Protein AF-A0A2V3I843-F1 (afdb_monomer)

Mean predicted aligned error: 4.92 Å

Secondary structure (DSSP, 8-state):
-TTTS-HHHHHHHHHHHHHHHTSHHHHHHHHHHHHHTTHHHHHHHHHHHTSHHHHHHHHHHHHH-TT---

Solvent-accessible surface area (backbone atoms only — not comparable to full-atom values): 4081 Å² total; per-residue (Å²): 110,62,86,82,57,38,72,65,56,56,51,52,53,51,50,52,50,47,32,55,73,75,40,52,50,56,54,54,51,50,54,45,32,75,75,44,44,81,52,47,57,47,55,58,50,54,54,53,63,66,33,67,68,48,57,52,47,50,56,53,48,44,74,77,39,74,86,54,94,123

Radius of gyration: 18.12 Å; Cα contacts (8 Å, |Δi|>4): 21; chains: 1; bounding box: 30×29×41 Å

pLDDT: mean 92.61, std 7.27, range [60.41, 98.5]

Foldseek 3Di:
DCVVVHPVVVVVVVVVVVC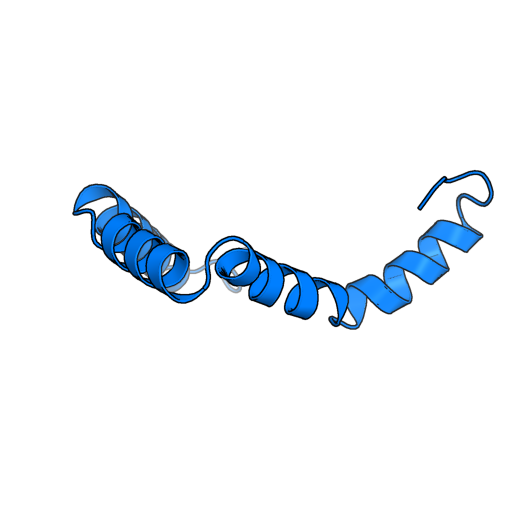VVVCVVVVVLVVLCVVQPPVSVVVVVVVVCPDVCNVVVVVVCCVVCVVDPD

Sequence (70 aa):
GPMVMNKQNKEEMKKVLQRIQDGTFNKEWLSEYEKNGKNAFNKYMKQLDSHQIEQIGKQMRKMMWPDSTE

Structure (mmCIF, N/CA/C/O backbone):
data_AF-A0A2V3I843-F1
#
_entry.id   AF-A0A2V3I843-F1
#
loop_
_atom_site.group_PDB
_atom_site.id
_atom_site.type_symbol
_atom_site.label_atom_id
_atom_site.label_alt_id
_atom_site.label_comp_id
_atom_site.label_asym_id
_atom_site.label_entity_id
_atom_site.label_seq_id
_atom_site.pdbx_PDB_ins_code
_atom_site.Cartn_x
_atom_site.Cartn_y
_atom_site.Cartn_z
_atom_site.occupancy
_atom_site.B_iso_or_equiv
_atom_site.auth_seq_id
_atom_site.auth_comp_id
_atom_site.auth_asym_id
_atom_site.auth_atom_id
_atom_site.pdbx_PDB_model_num
ATOM 1 N N . GLY A 1 1 ? -12.340 -15.911 -14.580 1.00 73.19 1 GLY A N 1
ATOM 2 C CA . GLY A 1 1 ? -13.474 -15.103 -14.092 1.00 73.19 1 GLY A CA 1
ATOM 3 C C . GLY A 1 1 ? -13.715 -15.377 -12.620 1.00 73.19 1 GLY A C 1
ATOM 4 O O . GLY A 1 1 ? -13.016 -14.781 -11.814 1.00 73.19 1 GLY A O 1
ATOM 5 N N . PRO A 1 2 ? -14.589 -16.336 -12.267 1.00 85.56 2 PRO A N 1
ATOM 6 C CA . PRO A 1 2 ? -14.925 -16.658 -10.875 1.00 85.56 2 PRO A CA 1
ATOM 7 C C . PRO A 1 2 ? -13.916 -17.571 -10.157 1.00 85.56 2 PRO A C 1
ATOM 9 O O . PRO A 1 2 ? -13.922 -17.623 -8.937 1.00 85.56 2 PRO A O 1
ATOM 12 N N . MET A 1 3 ? -13.050 -18.288 -10.889 1.00 91.06 3 MET A N 1
ATOM 13 C CA . MET A 1 3 ? -11.982 -19.110 -10.291 1.00 91.06 3 MET A CA 1
ATOM 14 C C . MET A 1 3 ? -10.917 -18.247 -9.590 1.00 91.06 3 MET A C 1
ATOM 16 O O . MET A 1 3 ? -10.502 -18.568 -8.483 1.00 91.06 3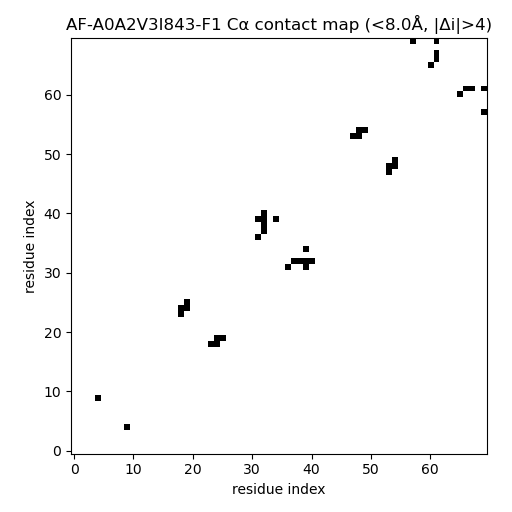 MET A O 1
ATOM 20 N N . VAL A 1 4 ? -10.505 -17.143 -10.227 1.00 92.44 4 VAL A N 1
ATOM 21 C CA . VAL A 1 4 ? -9.482 -16.218 -9.703 1.00 92.44 4 VAL A CA 1
ATOM 22 C C . VAL A 1 4 ? -10.099 -15.156 -8.789 1.00 92.44 4 VAL A C 1
ATOM 24 O O . VAL A 1 4 ? -9.544 -14.863 -7.739 1.00 92.44 4 VAL A O 1
ATOM 27 N N . MET A 1 5 ? -11.254 -14.598 -9.172 1.00 93.50 5 MET A N 1
ATOM 28 C CA . MET A 1 5 ? -12.019 -13.651 -8.354 1.00 93.50 5 MET A CA 1
ATOM 29 C C . MET A 1 5 ? -13.265 -14.345 -7.812 1.00 93.50 5 MET A C 1
ATOM 31 O O . MET A 1 5 ?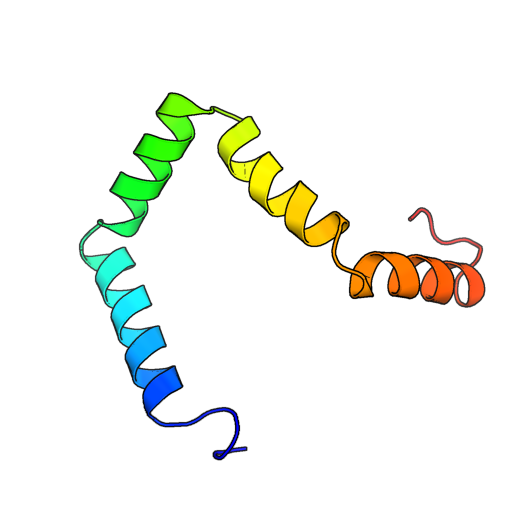 -14.306 -14.382 -8.468 1.00 93.50 5 MET A O 1
ATOM 35 N N . ASN A 1 6 ? -13.137 -14.926 -6.624 1.00 95.19 6 ASN A N 1
ATOM 36 C CA . ASN A 1 6 ? -14.157 -15.762 -6.005 1.00 95.19 6 ASN A CA 1
ATOM 37 C C . ASN A 1 6 ? -14.807 -15.073 -4.782 1.00 95.19 6 ASN A C 1
ATOM 39 O O . ASN A 1 6 ? -14.597 -13.887 -4.510 1.00 95.19 6 ASN A O 1
ATOM 43 N N . LYS A 1 7 ? -15.652 -15.809 -4.043 1.00 96.25 7 LYS A N 1
ATOM 44 C CA . LYS A 1 7 ? -16.362 -15.283 -2.861 1.00 96.25 7 LYS A CA 1
ATOM 45 C C . LYS A 1 7 ? -15.412 -14.800 -1.760 1.00 96.25 7 LYS A C 1
ATOM 47 O O . LYS A 1 7 ? -15.705 -13.780 -1.143 1.00 96.25 7 LYS A O 1
ATOM 52 N N . GLN A 1 8 ? -14.271 -15.462 -1.582 1.00 96.19 8 GLN A N 1
ATOM 53 C CA . GLN A 1 8 ? -13.244 -15.064 -0.624 1.00 96.19 8 GLN A CA 1
ATOM 54 C C . GLN A 1 8 ? -12.708 -13.667 -0.951 1.00 96.19 8 GLN A C 1
ATOM 56 O O . GLN A 1 8 ? -12.633 -12.826 -0.063 1.00 96.19 8 GLN A O 1
ATOM 61 N N . ASN A 1 9 ? -12.426 -13.357 -2.225 1.00 96.69 9 ASN A N 1
ATOM 62 C CA . ASN A 1 9 ? -11.990 -12.009 -2.612 1.00 96.69 9 ASN A CA 1
ATOM 63 C C . ASN A 1 9 ? -13.021 -10.946 -2.203 1.00 96.69 9 ASN A C 1
ATOM 65 O O . ASN A 1 9 ? -12.655 -9.889 -1.696 1.00 96.69 9 ASN A O 1
ATOM 69 N N . LYS A 1 10 ? -14.317 -11.236 -2.381 1.00 95.94 10 LYS A N 1
ATOM 70 C CA . LYS A 1 10 ? -15.400 -10.326 -1.978 1.00 95.94 10 LYS A CA 1
ATOM 71 C C . LYS A 1 10 ? -15.472 -10.148 -0.459 1.00 95.94 10 LYS A C 1
ATOM 73 O O . LYS A 1 10 ? -15.765 -9.048 0.005 1.00 95.94 10 LYS A O 1
ATOM 78 N N . GLU A 1 11 ? -15.234 -11.203 0.312 1.00 97.88 11 GLU A N 1
ATOM 79 C CA . GLU A 1 11 ? -15.172 -11.134 1.776 1.00 97.88 11 GLU A CA 1
ATOM 80 C C . GLU A 1 11 ? -13.979 -10.300 2.249 1.00 97.88 11 GLU A C 1
ATOM 82 O O . GLU A 1 11 ? -14.157 -9.418 3.087 1.00 97.88 11 GLU A O 1
ATOM 87 N N . GLU A 1 12 ? -12.799 -10.487 1.654 1.00 97.94 12 GLU A N 1
ATOM 88 C CA . GLU A 1 12 ? -11.619 -9.670 1.957 1.00 97.94 12 GLU A CA 1
ATOM 89 C C . GLU A 1 12 ? -11.841 -8.192 1.611 1.00 97.94 12 GLU A C 1
ATOM 91 O O . GLU A 1 12 ? -11.549 -7.315 2.423 1.00 97.94 12 GLU A O 1
ATOM 96 N N . MET A 1 13 ? -12.463 -7.889 0.467 1.00 97.94 13 MET A N 1
ATOM 97 C CA . MET A 1 13 ? -12.827 -6.510 0.110 1.00 97.94 13 MET A CA 1
ATOM 98 C C . MET A 1 13 ? -13.777 -5.872 1.133 1.00 97.94 13 MET A C 1
ATOM 100 O O . MET A 1 13 ? -13.614 -4.703 1.482 1.00 97.94 13 MET A O 1
ATOM 104 N N . LYS A 1 14 ? -14.754 -6.627 1.654 1.00 98.19 14 LYS A N 1
ATOM 105 C CA . LYS A 1 14 ? -15.651 -6.137 2.713 1.00 98.19 14 LYS A CA 1
ATOM 106 C C . LYS A 1 14 ? -14.906 -5.868 4.019 1.00 98.19 14 LYS A C 1
ATOM 108 O O . LYS A 1 14 ? -15.188 -4.860 4.658 1.00 98.19 14 LYS A O 1
ATOM 113 N N . LYS A 1 15 ? -13.949 -6.721 4.398 1.00 98.31 15 LYS A N 1
ATOM 114 C CA . LYS A 1 15 ? -13.099 -6.491 5.579 1.00 98.31 15 LYS A CA 1
ATOM 115 C C . LYS A 1 15 ? -12.258 -5.227 5.418 1.00 98.31 15 LYS A C 1
ATOM 117 O O . LYS A 1 15 ? -12.175 -4.434 6.350 1.00 98.31 15 LYS A O 1
ATOM 122 N N . VAL A 1 16 ? -11.673 -5.007 4.238 1.00 98.00 16 VAL A N 1
ATOM 123 C CA . VAL A 1 16 ? -10.941 -3.767 3.933 1.00 98.00 16 VAL A CA 1
ATOM 124 C C . VAL A 1 16 ? -11.856 -2.550 4.084 1.00 98.00 16 VAL A C 1
ATOM 126 O O . VAL A 1 16 ? -11.484 -1.601 4.768 1.00 98.00 16 VAL A O 1
ATOM 129 N N . LEU A 1 17 ? -13.070 -2.595 3.523 1.00 98.25 17 LEU A N 1
ATOM 130 C CA . LEU A 1 17 ? -14.046 -1.512 3.673 1.00 98.25 17 LEU A CA 1
ATOM 131 C C . LEU A 1 17 ? -14.407 -1.261 5.143 1.00 98.25 17 LEU A C 1
ATOM 133 O O . LEU A 1 17 ? -14.416 -0.111 5.573 1.00 98.25 17 LEU A O 1
ATOM 137 N N . GLN A 1 18 ? -14.653 -2.319 5.917 1.00 98.50 18 GLN A N 1
ATOM 138 C CA . GLN A 1 18 ? -14.953 -2.203 7.342 1.00 98.50 18 GLN A CA 1
ATOM 139 C C . GLN A 1 18 ? -13.808 -1.517 8.098 1.00 98.50 18 GLN A C 1
ATOM 141 O O . GLN A 1 18 ? -14.066 -0.556 8.812 1.00 98.50 18 GLN A O 1
ATOM 146 N N . ARG A 1 19 ? -12.550 -1.917 7.852 1.00 98.38 19 ARG A N 1
ATOM 147 C CA . ARG A 1 19 ? -11.354 -1.307 8.470 1.00 98.38 19 ARG A CA 1
ATOM 148 C C . ARG A 1 19 ? -11.166 0.170 8.121 1.00 98.38 19 ARG A C 1
ATOM 150 O O . ARG A 1 19 ? -10.538 0.913 8.875 1.00 98.38 19 ARG A O 1
ATOM 157 N N . ILE A 1 20 ? -11.646 0.593 6.953 1.00 97.88 20 ILE A N 1
ATOM 158 C CA . ILE A 1 20 ? -11.663 2.007 6.562 1.00 97.88 20 ILE A CA 1
ATOM 159 C C . ILE A 1 20 ? -12.764 2.738 7.337 1.00 97.88 20 ILE A C 1
ATOM 161 O O . ILE A 1 20 ? -12.504 3.785 7.924 1.00 97.88 20 ILE A O 1
ATOM 165 N N . GLN A 1 21 ? -13.975 2.177 7.367 1.00 98.00 21 GLN A N 1
ATOM 166 C CA . GLN A 1 21 ? -15.149 2.787 8.000 1.00 98.00 21 GLN A CA 1
ATOM 167 C C . GLN A 1 21 ? -15.034 2.882 9.527 1.00 98.00 21 GLN A C 1
ATOM 169 O O . GLN A 1 21 ? -15.453 3.880 10.105 1.00 98.00 21 GLN A O 1
ATOM 174 N N . ASP A 1 22 ? -14.452 1.876 10.179 1.00 98.06 22 ASP A N 1
ATOM 175 C CA . ASP A 1 22 ? -14.240 1.852 11.632 1.00 98.06 22 ASP A CA 1
ATOM 176 C C . ASP A 1 22 ? -12.971 2.610 12.081 1.00 98.06 22 ASP A C 1
ATOM 178 O O . ASP A 1 22 ? -12.693 2.740 13.277 1.00 98.06 22 ASP A O 1
ATOM 182 N N . GLY A 1 23 ? -12.204 3.145 11.124 1.00 97.38 23 GLY A N 1
ATOM 183 C CA . GLY A 1 23 ? -11.009 3.950 11.365 1.00 97.38 23 GLY A CA 1
ATOM 184 C C . GLY A 1 23 ? -9.761 3.156 11.758 1.00 97.38 23 GLY A C 1
ATOM 185 O O . GLY A 1 23 ? -8.724 3.771 12.018 1.00 97.38 23 GLY A O 1
ATOM 186 N N . THR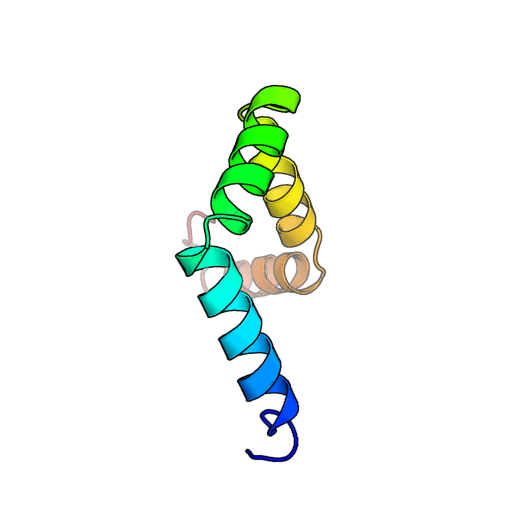 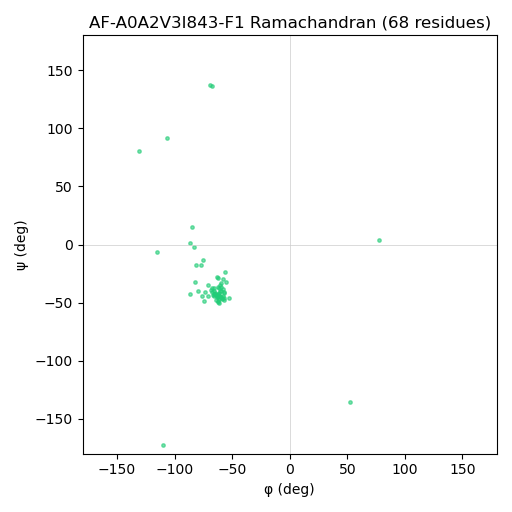A 1 24 ? -9.813 1.821 11.784 1.00 98.06 24 THR A N 1
ATOM 187 C CA . THR A 1 24 ? -8.656 0.958 12.074 1.00 98.06 24 THR A CA 1
ATOM 188 C C . THR A 1 24 ? -7.508 1.230 11.107 1.00 98.06 24 THR A C 1
ATOM 190 O O . THR A 1 24 ? -6.378 1.444 11.540 1.00 98.06 24 THR A O 1
ATOM 193 N N . PHE A 1 25 ? -7.804 1.322 9.807 1.00 97.06 25 PHE A N 1
ATOM 194 C CA . PHE A 1 25 ? -6.805 1.637 8.784 1.00 97.06 25 PHE A CA 1
ATOM 195 C C . PHE A 1 25 ? -6.109 2.978 9.053 1.00 97.06 25 PHE A C 1
ATOM 197 O O . PHE A 1 25 ? -4.887 3.070 8.977 1.00 97.06 25 PHE A O 1
ATOM 204 N N . ASN A 1 26 ? -6.876 4.010 9.420 1.00 96.69 26 ASN A N 1
ATOM 205 C CA . ASN A 1 26 ? -6.322 5.332 9.702 1.00 96.69 26 ASN A CA 1
ATOM 206 C C . ASN A 1 26 ? -5.401 5.314 10.931 1.00 96.69 26 ASN A C 1
ATOM 208 O O . ASN A 1 26 ? -4.326 5.901 10.899 1.00 96.69 26 ASN A O 1
ATOM 212 N N . LYS A 1 27 ? -5.795 4.610 12.001 1.00 97.31 27 LYS A N 1
ATOM 213 C CA . LYS A 1 27 ? -4.974 4.472 13.215 1.00 97.31 27 LYS A CA 1
ATOM 214 C C . LYS A 1 27 ? -3.658 3.748 12.934 1.00 97.31 27 LYS A C 1
ATOM 216 O O . LYS A 1 27 ? -2.610 4.195 13.392 1.00 97.31 27 LYS A O 1
ATOM 221 N N . GLU A 1 28 ? -3.705 2.654 12.175 1.00 95.31 28 GLU A N 1
ATOM 222 C CA . GLU A 1 28 ? -2.505 1.918 11.764 1.00 95.31 28 GLU A CA 1
ATOM 223 C C . GLU A 1 28 ? -1.580 2.787 10.906 1.00 95.31 28 GLU A C 1
ATOM 225 O O . GLU A 1 28 ? -0.386 2.883 11.191 1.00 95.31 28 GLU A O 1
ATOM 230 N N . TRP A 1 29 ? -2.133 3.455 9.889 1.00 95.06 29 TRP A N 1
ATOM 231 C CA . TRP A 1 29 ? -1.356 4.308 8.993 1.00 95.06 29 TRP A CA 1
ATOM 232 C C . TRP A 1 29 ? -0.721 5.491 9.724 1.00 95.06 29 TRP A C 1
ATOM 234 O O . TRP A 1 29 ? 0.467 5.758 9.542 1.00 95.06 29 TRP A O 1
ATOM 244 N N . LEU A 1 30 ? -1.482 6.169 10.586 1.00 95.06 30 LEU A N 1
ATOM 245 C CA . LEU A 1 30 ? -0.971 7.277 11.383 1.00 95.06 30 LEU A CA 1
ATOM 246 C C . LEU A 1 30 ? 0.152 6.812 12.313 1.00 95.06 30 LEU A C 1
ATOM 248 O O . LEU A 1 30 ? 1.195 7.450 12.343 1.00 95.06 30 LEU A O 1
ATOM 252 N N . SER A 1 31 ? -0.005 5.672 12.995 1.00 96.06 31 SER A N 1
ATOM 253 C CA . SER A 1 31 ? 1.049 5.128 13.861 1.00 96.06 31 SER A CA 1
ATOM 254 C C . SER A 1 31 ? 2.331 4.802 13.088 1.00 96.06 31 SER A C 1
ATOM 256 O O . SER A 1 31 ? 3.434 5.072 13.566 1.00 96.06 31 SER A O 1
ATOM 258 N N . GLU A 1 32 ? 2.207 4.226 11.891 1.00 93.62 32 GLU A N 1
ATOM 259 C CA . GLU A 1 32 ? 3.354 3.934 11.028 1.00 93.62 32 GLU A CA 1
ATOM 260 C C . GLU A 1 32 ? 4.040 5.226 10.560 1.00 93.62 32 GLU A C 1
ATOM 262 O O . GLU A 1 32 ? 5.269 5.330 10.571 1.00 93.62 32 GLU A O 1
ATOM 267 N N . TYR A 1 33 ? 3.250 6.239 10.204 1.00 94.62 33 TYR A N 1
ATOM 268 C CA . TYR A 1 33 ? 3.755 7.545 9.801 1.00 94.62 33 TYR A CA 1
ATOM 269 C C . TYR A 1 33 ? 4.398 8.316 10.962 1.00 94.62 33 TYR A C 1
ATOM 271 O O . TYR A 1 33 ? 5.442 8.927 10.777 1.00 94.62 33 TYR A O 1
ATOM 279 N N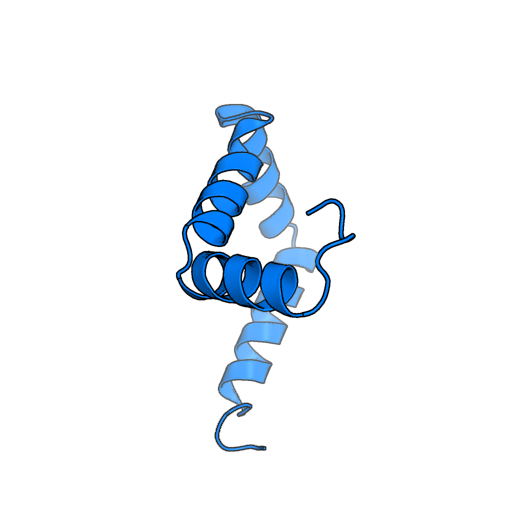 . GLU A 1 34 ? 3.846 8.265 12.172 1.00 94.81 34 GLU A N 1
ATOM 280 C CA . GLU A 1 34 ? 4.441 8.885 13.364 1.00 94.81 34 GLU A CA 1
ATOM 281 C C . GLU A 1 34 ? 5.810 8.279 13.697 1.00 94.81 34 GLU A C 1
ATOM 283 O O . GLU A 1 34 ? 6.724 8.997 14.099 1.00 94.81 34 GLU A O 1
ATOM 288 N N . LYS A 1 35 ? 5.980 6.968 13.485 1.00 94.12 35 LYS A N 1
ATOM 289 C CA . LYS A 1 35 ? 7.247 6.263 13.733 1.00 94.12 35 LYS A CA 1
ATOM 290 C C . LYS A 1 35 ? 8.292 6.516 12.651 1.00 94.12 35 LYS A C 1
ATOM 292 O O . LYS A 1 35 ? 9.462 6.713 12.964 1.00 94.12 35 LYS A O 1
ATOM 297 N N . ASN A 1 36 ? 7.883 6.471 11.383 1.00 93.50 36 ASN A N 1
ATOM 298 C CA . ASN A 1 36 ? 8.808 6.394 10.248 1.00 93.50 36 ASN A CA 1
ATOM 299 C C . ASN A 1 36 ? 8.772 7.633 9.335 1.00 93.50 36 ASN A C 1
ATOM 301 O O . ASN A 1 36 ? 9.582 7.753 8.411 1.00 93.50 36 ASN A O 1
ATOM 305 N N . GLY A 1 37 ? 7.851 8.568 9.565 1.00 91.69 37 GLY A N 1
ATOM 306 C CA . GLY A 1 37 ? 7.652 9.770 8.759 1.00 91.69 37 GLY A CA 1
ATOM 307 C C . GLY A 1 37 ? 7.503 9.450 7.272 1.00 91.69 37 GLY A C 1
ATOM 308 O O . GLY A 1 37 ? 6.862 8.478 6.874 1.00 91.69 37 GLY A O 1
ATOM 309 N N . LYS A 1 38 ? 8.189 10.227 6.423 1.00 83.94 38 LYS A N 1
ATOM 310 C CA . LYS A 1 38 ? 8.236 10.003 4.964 1.00 83.94 38 LYS A CA 1
ATOM 311 C C . LYS A 1 38 ? 8.726 8.595 4.579 1.00 83.94 38 LYS A C 1
ATOM 313 O O . LYS A 1 38 ? 8.389 8.112 3.500 1.00 83.94 38 LYS A O 1
ATOM 318 N N . ASN A 1 39 ? 9.481 7.911 5.446 1.00 91.00 39 ASN A N 1
ATOM 319 C CA . ASN A 1 39 ? 9.980 6.564 5.164 1.00 91.00 39 ASN A CA 1
ATOM 320 C C . ASN A 1 39 ? 8.922 5.463 5.318 1.00 91.00 39 ASN A C 1
ATOM 322 O O . ASN A 1 39 ? 9.111 4.393 4.736 1.00 91.00 39 ASN A O 1
ATOM 326 N N . ALA A 1 40 ? 7.810 5.729 6.016 1.00 91.44 40 ALA A N 1
ATOM 327 C CA . ALA A 1 40 ? 6.674 4.809 6.127 1.00 91.44 40 ALA A CA 1
ATOM 328 C C . ALA A 1 40 ? 6.189 4.352 4.744 1.00 91.44 40 ALA A C 1
ATOM 330 O O . ALA A 1 40 ? 6.012 3.164 4.486 1.00 91.44 40 ALA A O 1
ATOM 331 N N . PHE A 1 41 ? 6.050 5.307 3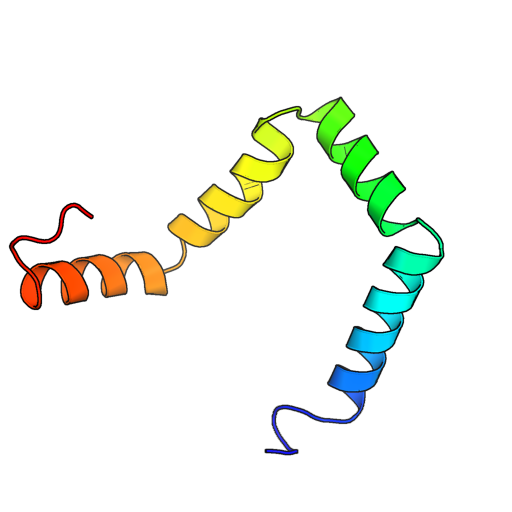.821 1.00 92.75 41 PHE A N 1
ATOM 332 C CA . PHE A 1 41 ? 5.628 5.035 2.453 1.00 92.75 41 PHE A CA 1
ATOM 333 C C . PHE A 1 41 ? 6.770 4.514 1.572 1.00 92.75 41 PHE A C 1
ATOM 335 O O . PHE A 1 41 ? 6.583 3.572 0.802 1.00 92.75 41 PHE A O 1
ATOM 342 N N . ASN A 1 42 ? 7.977 5.077 1.725 1.00 92.81 42 ASN A N 1
ATOM 343 C CA . ASN A 1 42 ? 9.144 4.699 0.919 1.00 92.81 42 ASN A CA 1
ATOM 344 C C . ASN A 1 42 ? 9.483 3.208 1.023 1.00 92.81 42 ASN A C 1
ATOM 346 O O . ASN A 1 42 ? 10.014 2.638 0.073 1.00 92.81 42 ASN A O 1
ATOM 350 N N . LYS A 1 43 ? 9.188 2.566 2.160 1.00 90.31 43 LYS A N 1
ATOM 351 C CA . LYS A 1 43 ? 9.354 1.118 2.322 1.00 90.31 43 LYS A CA 1
ATOM 352 C C . LYS A 1 43 ? 8.559 0.337 1.272 1.00 90.31 43 LYS A C 1
ATOM 354 O O . LYS A 1 43 ? 9.123 -0.549 0.636 1.00 90.31 43 LYS A O 1
ATOM 359 N N . TYR A 1 44 ? 7.287 0.679 1.075 1.00 91.38 44 TYR A N 1
ATOM 360 C CA . TYR A 1 44 ? 6.426 0.017 0.094 1.00 91.38 44 TYR A CA 1
ATOM 361 C C . TYR A 1 44 ? 6.879 0.310 -1.336 1.00 91.38 44 TYR A C 1
ATOM 363 O O . TYR A 1 44 ? 6.943 -0.606 -2.148 1.00 91.38 44 TYR A O 1
ATOM 371 N N . MET A 1 45 ? 7.281 1.553 -1.623 1.00 92.88 45 MET A N 1
ATOM 372 C CA . MET A 1 45 ? 7.799 1.919 -2.947 1.00 92.88 45 MET A CA 1
ATOM 373 C C . MET A 1 45 ? 9.061 1.137 -3.309 1.00 92.88 45 MET A C 1
ATOM 375 O O . MET A 1 45 ? 9.108 0.505 -4.356 1.00 92.88 45 MET A O 1
ATOM 379 N N . LYS A 1 46 ? 10.028 1.042 -2.390 1.00 92.12 46 LYS A N 1
ATOM 380 C CA . LYS A 1 46 ? 11.240 0.237 -2.608 1.00 92.12 46 LYS A CA 1
ATOM 381 C C . LYS A 1 46 ? 10.936 -1.242 -2.850 1.00 92.12 46 LYS A C 1
ATOM 383 O O . LYS A 1 46 ? 11.627 -1.884 -3.634 1.00 92.12 46 LYS A O 1
ATOM 388 N N . GLN A 1 47 ? 9.931 -1.794 -2.169 1.00 92.75 47 GLN A N 1
ATOM 389 C CA . GLN A 1 47 ? 9.507 -3.177 -2.394 1.00 92.75 47 GLN A CA 1
ATOM 390 C C . GLN A 1 47 ? 8.922 -3.365 -3.797 1.00 92.75 47 GLN A C 1
ATOM 392 O O . GLN A 1 47 ? 9.272 -4.340 -4.462 1.00 92.75 47 GLN A O 1
ATOM 397 N N . LEU A 1 48 ? 8.093 -2.427 -4.260 1.00 93.69 48 LEU A N 1
ATOM 398 C CA . LEU A 1 48 ? 7.531 -2.447 -5.611 1.00 93.69 48 LEU A CA 1
ATOM 399 C C . LEU A 1 48 ? 8.626 -2.304 -6.676 1.00 93.69 48 LEU A C 1
ATOM 401 O O . LEU A 1 48 ? 8.703 -3.146 -7.566 1.00 93.69 48 LEU A O 1
ATOM 405 N N . ASP A 1 49 ? 9.531 -1.335 -6.522 1.00 92.50 49 ASP A N 1
ATOM 406 C CA . ASP A 1 49 ? 10.654 -1.108 -7.446 1.00 92.50 49 ASP A CA 1
ATOM 407 C C . ASP A 1 49 ? 11.576 -2.332 -7.555 1.00 92.50 49 ASP A C 1
ATOM 409 O O . ASP A 1 49 ? 12.164 -2.612 -8.601 1.00 92.50 49 ASP A O 1
ATOM 413 N N . SER A 1 50 ? 11.714 -3.085 -6.458 1.00 93.94 50 SER A N 1
ATOM 414 C CA . SER A 1 50 ? 12.532 -4.299 -6.419 1.00 93.94 50 SER A CA 1
ATOM 415 C C . SER A 1 50 ? 11.881 -5.501 -7.110 1.00 93.94 50 SER A C 1
ATOM 417 O O . SER A 1 50 ? 12.561 -6.498 -7.358 1.00 93.94 50 SER A O 1
ATOM 419 N N . HIS A 1 51 ? 10.585 -5.432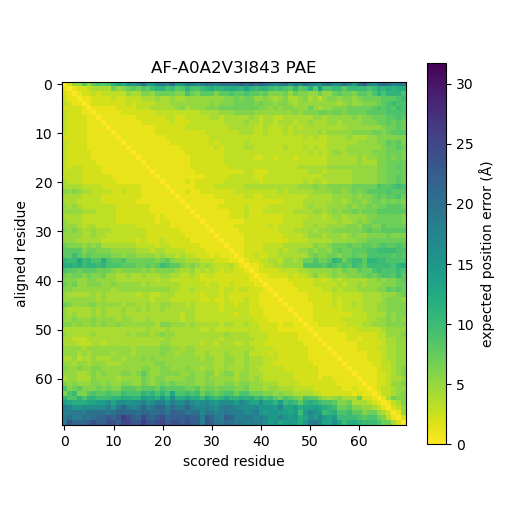 -7.429 1.00 97.19 51 HIS A N 1
ATOM 420 C CA . HIS A 1 51 ? 9.867 -6.538 -8.043 1.00 97.19 51 HIS A CA 1
ATOM 421 C C . HIS A 1 51 ? 10.374 -6.785 -9.470 1.00 97.19 51 HIS A C 1
ATOM 423 O O . HIS A 1 51 ? 10.548 -5.863 -10.267 1.00 97.19 51 HIS A O 1
ATOM 429 N N . GLN A 1 52 ? 10.565 -8.056 -9.831 1.00 96.88 52 GLN A N 1
ATOM 430 C CA . GLN A 1 52 ? 11.133 -8.451 -11.126 1.00 96.88 52 GLN A CA 1
ATOM 431 C C . GLN A 1 52 ? 10.357 -7.876 -12.326 1.00 96.88 52 GLN A C 1
ATOM 433 O O . GLN A 1 52 ? 10.952 -7.562 -13.358 1.00 96.88 52 GLN A O 1
ATOM 438 N N . ILE A 1 53 ? 9.037 -7.709 -12.179 1.00 96.75 53 ILE A N 1
ATOM 439 C CA . ILE A 1 53 ? 8.175 -7.119 -13.214 1.00 96.75 53 ILE A CA 1
ATOM 440 C C . ILE A 1 53 ? 8.614 -5.703 -13.602 1.00 96.75 53 ILE A C 1
ATOM 442 O O . ILE A 1 53 ? 8.608 -5.378 -14.786 1.00 96.75 53 ILE A O 1
ATOM 446 N N . GLU A 1 54 ? 9.056 -4.894 -12.637 1.00 94.94 54 GLU A N 1
ATOM 447 C CA . GLU A 1 54 ? 9.504 -3.525 -12.884 1.00 94.94 54 GLU A CA 1
ATOM 448 C C . GLU A 1 54 ? 10.870 -3.519 -13.566 1.00 94.94 54 GLU A C 1
ATOM 450 O O . GLU A 1 54 ? 11.083 -2.793 -14.537 1.00 94.94 54 GLU A O 1
ATOM 455 N N . GLN A 1 55 ? 11.775 -4.399 -13.132 1.00 92.81 55 GLN A N 1
ATOM 456 C CA . GLN A 1 55 ? 13.113 -4.519 -13.716 1.00 92.81 55 GLN A CA 1
ATOM 457 C C . GLN A 1 55 ? 13.058 -4.904 -15.198 1.00 92.81 55 GLN A C 1
ATOM 459 O O . GLN A 1 55 ? 13.670 -4.247 -16.043 1.00 92.81 55 GLN A O 1
ATOM 464 N N . ILE A 1 56 ? 12.301 -5.954 -15.523 1.00 94.88 56 ILE A N 1
ATOM 465 C CA . ILE A 1 56 ? 12.140 -6.426 -16.902 1.00 94.88 56 ILE A CA 1
ATOM 466 C C . ILE A 1 56 ? 11.299 -5.427 -17.701 1.00 94.88 56 ILE A C 1
ATOM 468 O O . ILE A 1 56 ? 11.667 -5.060 -18.818 1.00 94.88 56 ILE A O 1
ATOM 472 N N . GLY A 1 57 ? 10.199 -4.942 -17.119 1.00 94.06 57 GLY A N 1
ATOM 473 C CA . GLY A 1 57 ? 9.297 -3.990 -17.758 1.00 94.06 57 GLY A CA 1
ATOM 474 C C . GLY A 1 57 ? 10.014 -2.717 -18.199 1.00 94.06 57 GLY A C 1
ATOM 475 O O . GLY A 1 57 ? 9.810 -2.272 -19.327 1.00 94.06 57 GLY A O 1
ATOM 476 N N . LYS A 1 58 ? 10.918 -2.182 -17.369 1.00 92.75 58 LYS A N 1
ATOM 477 C CA . LYS A 1 58 ? 11.735 -1.013 -17.715 1.00 92.75 58 LYS A CA 1
ATOM 478 C C . LYS A 1 58 ? 12.632 -1.266 -18.927 1.00 92.75 58 LYS A C 1
ATOM 480 O O . LYS A 1 58 ? 12.687 -0.439 -19.834 1.00 92.75 58 LYS A O 1
ATOM 485 N N . GLN A 1 59 ? 13.313 -2.412 -18.977 1.00 91.81 59 GLN A N 1
ATOM 486 C CA . GLN A 1 59 ? 14.161 -2.768 -20.120 1.00 91.81 59 GLN A CA 1
ATOM 487 C C . GLN A 1 59 ? 13.341 -2.903 -21.406 1.00 91.81 59 GLN A C 1
ATOM 489 O O . GLN A 1 59 ? 13.729 -2.370 -22.445 1.00 91.81 59 GLN A O 1
ATOM 494 N N . MET A 1 60 ? 12.185 -3.567 -21.327 1.00 94.50 60 MET A N 1
ATOM 495 C CA . MET A 1 60 ? 11.280 -3.728 -22.466 1.00 94.50 60 MET A CA 1
ATOM 496 C C . MET A 1 60 ? 10.758 -2.382 -22.972 1.00 94.50 60 MET A C 1
ATOM 498 O O . MET A 1 60 ? 10.863 -2.100 -24.165 1.00 94.50 60 MET A O 1
ATOM 502 N N . ARG A 1 61 ? 10.254 -1.524 -22.073 1.00 94.38 61 ARG A N 1
ATOM 503 C CA . ARG A 1 61 ? 9.746 -0.193 -22.438 1.00 94.38 61 ARG A CA 1
ATOM 504 C C . ARG A 1 61 ? 10.828 0.673 -23.073 1.00 94.38 61 ARG A C 1
ATOM 506 O O . ARG A 1 61 ? 10.548 1.301 -24.083 1.00 94.38 61 ARG A O 1
ATOM 513 N N . LYS A 1 62 ? 12.069 0.626 -22.576 1.00 92.81 62 LYS A N 1
ATOM 514 C CA . LYS A 1 62 ? 13.204 1.354 -23.165 1.00 92.81 62 LYS A CA 1
ATOM 515 C C . LYS A 1 62 ? 13.523 0.920 -24.600 1.00 92.81 62 LYS A C 1
ATOM 517 O O . LYS A 1 62 ? 13.875 1.756 -25.424 1.00 92.81 62 LYS A O 1
ATOM 522 N N . MET A 1 63 ? 13.410 -0.373 -24.907 1.00 92.00 63 MET A N 1
ATOM 523 C CA . MET A 1 63 ? 13.616 -0.872 -26.274 1.00 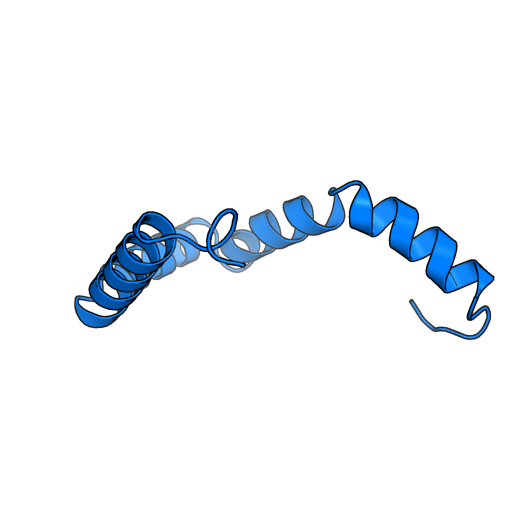92.00 63 MET A CA 1
ATOM 524 C C . MET A 1 63 ? 12.485 -0.457 -27.219 1.00 92.00 63 MET A C 1
ATOM 526 O O . MET A 1 63 ? 12.731 -0.206 -28.394 1.00 92.00 63 MET A O 1
ATOM 530 N N . MET A 1 64 ? 11.251 -0.395 -26.713 1.00 92.06 64 MET A N 1
ATOM 531 C CA . MET A 1 64 ? 10.070 -0.048 -27.508 1.00 92.06 64 MET A CA 1
ATOM 532 C C . MET A 1 64 ? 9.884 1.469 -27.676 1.00 92.06 64 MET A C 1
ATOM 534 O O . MET A 1 64 ? 9.414 1.910 -28.721 1.00 92.06 64 MET A O 1
ATOM 538 N N . TRP A 1 65 ? 10.278 2.259 -26.675 1.00 90.50 65 TRP A N 1
ATOM 539 C CA . TRP A 1 65 ? 10.201 3.721 -26.659 1.00 90.50 65 TRP A CA 1
ATOM 540 C C . TRP A 1 65 ? 11.545 4.329 -26.223 1.00 90.50 65 TRP A C 1
ATOM 542 O O . TRP A 1 65 ? 11.698 4.725 -25.065 1.00 90.50 65 TRP A O 1
ATOM 552 N N . PRO A 1 66 ? 12.527 4.423 -27.139 1.00 78.94 66 PRO A N 1
ATOM 553 C CA . PRO A 1 66 ? 13.878 4.909 -26.836 1.00 78.94 66 PRO A CA 1
ATOM 554 C C . PRO A 1 66 ? 13.928 6.368 -26.367 1.00 78.94 66 PRO A C 1
ATOM 556 O O . PRO A 1 66 ? 14.812 6.723 -25.593 1.00 78.94 66 PRO A O 1
ATOM 559 N N . ASP A 1 67 ? 12.963 7.184 -26.802 1.00 83.56 67 ASP A N 1
ATOM 560 C CA . ASP A 1 67 ? 12.839 8.601 -26.432 1.00 83.56 67 ASP A CA 1
ATOM 561 C C . ASP A 1 67 ? 12.054 8.814 -25.125 1.00 83.56 67 ASP A C 1
ATOM 563 O O . ASP A 1 67 ? 11.809 9.949 -24.713 1.00 83.56 67 ASP A O 1
ATOM 567 N N . SER A 1 68 ? 11.607 7.732 -24.474 1.00 70.94 68 SER A N 1
ATOM 568 C CA . SER A 1 68 ? 10.902 7.829 -23.195 1.00 70.94 68 SER A CA 1
ATOM 569 C C . SER A 1 68 ? 11.853 8.274 -22.078 1.00 70.94 68 SER A C 1
ATOM 571 O O . SER A 1 68 ? 12.992 7.824 -21.982 1.00 70.94 68 SER A O 1
ATOM 573 N N . THR A 1 69 ? 11.384 9.182 -21.222 1.00 65.38 69 THR A N 1
ATOM 574 C CA . THR A 1 69 ? 12.171 9.791 -20.136 1.00 65.38 69 THR A CA 1
ATOM 575 C C . THR A 1 69 ? 12.204 8.954 -18.845 1.00 65.38 69 THR A C 1
ATOM 577 O O . THR A 1 69 ? 12.543 9.493 -17.793 1.00 65.38 69 THR A O 1
ATOM 580 N N . GLU A 1 70 ? 11.809 7.674 -18.896 1.00 60.41 70 GLU A N 1
ATOM 581 C CA . GLU A 1 70 ? 11.786 6.739 -17.747 1.00 60.41 70 GLU A CA 1
ATOM 582 C C . GLU A 1 70 ? 13.130 6.033 -17.470 1.00 60.41 70 GLU A C 1
ATOM 584 O O . GLU A 1 70 ? 13.829 5.596 -18.411 1.00 60.41 70 GLU A O 1
#